Protein AF-Q2G4P0-F1 (afdb_monomer_lite)

Foldseek 3Di:
DDPVVVLVVVLCVLVCVLVVLVVVCVVDPDDPVCVVVSVVVNVVSVVVNVVSCCCVVPCVVVVVVVVVVVVPDDPDDPPDDDDDPPDD

Structure (mmCIF, N/CA/C/O backbone):
data_AF-Q2G4P0-F1
#
_entry.id   AF-Q2G4P0-F1
#
loop_
_atom_site.group_PDB
_atom_site.id
_atom_site.type_symbol
_atom_site.label_atom_id
_atom_site.label_alt_id
_atom_site.label_comp_id
_atom_site.label_asym_id
_atom_site.label_entity_id
_atom_site.label_seq_id
_atom_site.pdbx_PDB_ins_code
_atom_site.Cartn_x
_atom_site.Cartn_y
_atom_site.Cartn_z
_atom_site.occupancy
_atom_site.B_iso_or_equiv
_atom_site.auth_seq_id
_atom_site.auth_comp_id
_atom_site.auth_asy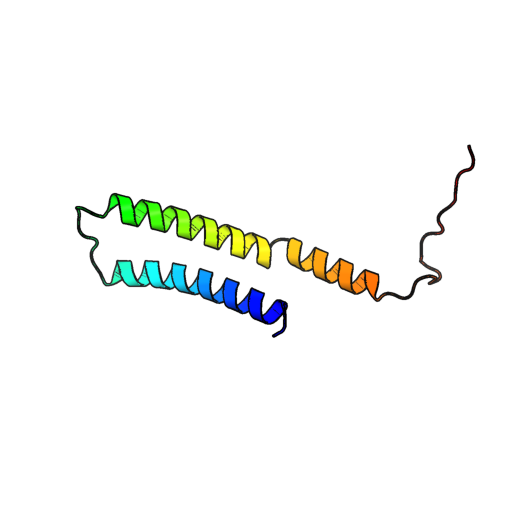m_id
_atom_site.auth_atom_id
_atom_site.pdbx_PDB_model_num
ATOM 1 N N . MET A 1 1 ? 9.004 -18.422 -12.720 1.00 53.91 1 MET A N 1
ATOM 2 C CA . MET A 1 1 ? 7.992 -17.410 -12.343 1.00 53.91 1 MET A CA 1
ATOM 3 C C . MET A 1 1 ? 8.535 -16.046 -12.741 1.00 53.91 1 MET A C 1
ATOM 5 O O . MET A 1 1 ? 9.607 -15.692 -12.265 1.00 53.91 1 MET A O 1
ATOM 9 N N . ASN A 1 2 ? 7.889 -15.339 -13.675 1.00 66.19 2 ASN A N 1
ATOM 10 C CA . ASN A 1 2 ? 8.415 -14.074 -14.203 1.00 66.19 2 ASN A CA 1
ATOM 11 C C . ASN A 1 2 ? 8.431 -12.997 -13.111 1.00 66.19 2 ASN A C 1
ATOM 13 O O . ASN A 1 2 ? 7.467 -12.857 -12.356 1.00 66.19 2 ASN A O 1
ATOM 17 N N . ARG A 1 3 ? 9.524 -12.228 -13.035 1.00 65.31 3 ARG A N 1
ATOM 18 C CA . ARG A 1 3 ? 9.741 -11.175 -12.024 1.00 65.31 3 ARG A CA 1
ATOM 19 C C . ARG A 1 3 ? 8.628 -10.114 -12.053 1.00 65.31 3 ARG A C 1
ATOM 21 O O . ARG A 1 3 ? 8.254 -9.589 -11.007 1.00 65.31 3 ARG A O 1
ATOM 28 N N . ASP A 1 4 ? 8.035 -9.893 -13.224 1.00 68.62 4 ASP A N 1
ATOM 29 C CA . ASP A 1 4 ? 6.914 -8.968 -13.433 1.00 68.62 4 ASP A CA 1
ATOM 30 C C . ASP A 1 4 ? 5.597 -9.507 -12.869 1.00 68.62 4 ASP A C 1
ATOM 32 O O . ASP A 1 4 ? 4.824 -8.762 -12.267 1.00 68.62 4 ASP A O 1
ATOM 36 N N . THR A 1 5 ? 5.372 -10.820 -12.974 1.00 67.50 5 THR A N 1
ATOM 37 C CA . THR A 1 5 ? 4.225 -11.495 -12.356 1.00 67.50 5 THR A CA 1
ATOM 38 C C . THR A 1 5 ? 4.324 -11.440 -10.835 1.00 67.50 5 THR A C 1
ATOM 40 O O . THR A 1 5 ? 3.341 -11.105 -10.187 1.00 67.50 5 THR A O 1
ATOM 43 N N . VAL A 1 6 ? 5.510 -11.679 -10.257 1.00 73.75 6 VAL A N 1
ATOM 44 C CA . VA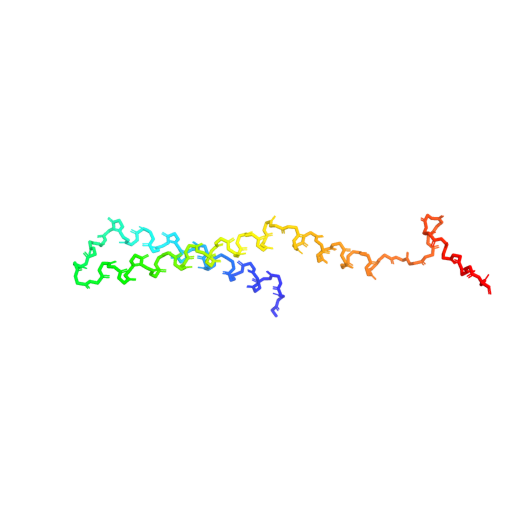L A 1 6 ? 5.729 -11.577 -8.799 1.00 73.75 6 VAL A CA 1
ATOM 45 C C . VAL A 1 6 ? 5.505 -10.147 -8.301 1.00 73.75 6 VAL A C 1
ATOM 47 O O . VAL A 1 6 ? 4.854 -9.947 -7.278 1.00 73.75 6 VAL A O 1
ATOM 50 N N . ARG A 1 7 ? 5.985 -9.140 -9.044 1.00 67.50 7 ARG A N 1
ATOM 51 C CA . ARG A 1 7 ? 5.772 -7.719 -8.721 1.00 67.50 7 ARG A CA 1
ATOM 52 C C . ARG A 1 7 ? 4.304 -7.315 -8.764 1.00 67.50 7 ARG A C 1
ATOM 54 O O . ARG A 1 7 ? 3.841 -6.657 -7.837 1.00 67.50 7 ARG A O 1
ATOM 61 N N . ASN A 1 8 ? 3.583 -7.685 -9.821 1.00 73.62 8 ASN A N 1
ATOM 62 C CA . ASN A 1 8 ? 2.164 -7.350 -9.949 1.00 73.62 8 ASN A CA 1
ATOM 63 C C . ASN A 1 8 ? 1.325 -8.076 -8.894 1.00 73.62 8 ASN A C 1
ATOM 65 O O . ASN A 1 8 ? 0.402 -7.481 -8.344 1.00 73.62 8 ASN A O 1
ATOM 69 N N . LEU A 1 9 ? 1.687 -9.321 -8.565 1.00 79.06 9 LEU A N 1
ATOM 70 C CA . LEU A 1 9 ? 1.043 -10.081 -7.500 1.00 79.06 9 LEU A CA 1
ATOM 71 C C . LEU A 1 9 ? 1.249 -9.401 -6.141 1.00 79.06 9 LEU A C 1
ATOM 73 O O . LEU A 1 9 ? 0.275 -9.158 -5.443 1.00 79.06 9 LEU A O 1
ATOM 77 N N . LEU A 1 10 ? 2.486 -9.021 -5.800 1.00 78.69 10 LEU A N 1
ATOM 78 C CA . LEU A 1 10 ? 2.796 -8.300 -4.560 1.00 78.69 10 LEU A CA 1
ATOM 79 C C . LEU A 1 10 ? 2.067 -6.956 -4.490 1.00 78.69 10 LEU A C 1
ATOM 81 O O . LEU A 1 10 ? 1.445 -6.650 -3.477 1.00 78.69 10 LEU A O 1
ATOM 85 N N . GLY A 1 11 ? 2.097 -6.176 -5.573 1.00 76.19 11 GLY A N 1
ATOM 86 C CA . GLY A 1 11 ? 1.401 -4.893 -5.633 1.00 76.19 11 GLY A CA 1
ATOM 87 C C . GLY A 1 11 ? -0.108 -5.034 -5.445 1.00 76.19 11 GLY A C 1
ATOM 88 O O . GLY A 1 11 ? -0.700 -4.312 -4.643 1.00 76.19 11 GLY A O 1
ATOM 89 N N . GLY A 1 12 ? -0.717 -6.007 -6.126 1.00 80.81 12 GLY A N 1
ATOM 90 C CA . GLY A 1 12 ? -2.134 -6.326 -5.973 1.00 80.81 12 GLY A CA 1
ATOM 91 C C . GLY A 1 12 ? -2.479 -6.827 -4.572 1.00 80.81 12 GLY A C 1
ATOM 92 O O . GLY A 1 12 ? -3.517 -6.457 -4.032 1.00 80.81 12 GLY A O 1
ATOM 93 N N . TRP A 1 13 ? -1.598 -7.610 -3.948 1.00 83.31 13 TRP A N 1
ATOM 94 C CA . TRP A 1 13 ? -1.815 -8.143 -2.603 1.00 83.31 13 TRP A CA 1
ATOM 95 C C . TRP A 1 13 ? -1.737 -7.056 -1.526 1.00 83.31 13 TRP A C 1
ATOM 97 O O . TRP A 1 13 ? -2.581 -7.031 -0.635 1.00 83.31 13 TRP A O 1
ATOM 107 N N . PHE A 1 14 ? -0.797 -6.112 -1.640 1.00 82.12 14 PHE A N 1
ATOM 108 C CA . PHE A 1 14 ? -0.704 -4.955 -0.738 1.00 82.12 14 PHE A CA 1
ATOM 109 C C . PHE A 1 14 ? -1.871 -3.977 -0.910 1.00 82.12 14 PHE A C 1
ATOM 111 O O . PHE A 1 14 ? -2.457 -3.532 0.073 1.00 82.12 14 PHE A O 1
ATOM 118 N N . ALA A 1 15 ? -2.257 -3.672 -2.151 1.00 79.19 15 ALA A N 1
ATOM 119 C CA . ALA A 1 15 ? -3.424 -2.829 -2.400 1.00 79.19 15 ALA A CA 1
ATOM 120 C C . ALA A 1 15 ? -4.716 -3.501 -1.897 1.00 79.19 15 ALA A C 1
ATOM 122 O O . ALA A 1 15 ? -5.544 -2.863 -1.246 1.00 79.19 15 ALA A O 1
ATOM 123 N N . GLY A 1 16 ? -4.862 -4.804 -2.150 1.00 85.88 16 GLY A N 1
ATOM 124 C CA . GLY A 1 16 ? -5.993 -5.601 -1.690 1.00 85.88 16 GLY A CA 1
ATOM 125 C C . GLY A 1 16 ? -6.061 -5.721 -0.168 1.00 85.88 16 GLY A C 1
ATOM 126 O O . GLY A 1 16 ? -7.150 -5.614 0.389 1.00 85.88 16 GLY A O 1
ATOM 127 N N . SER A 1 17 ? -4.927 -5.882 0.520 1.00 84.56 17 SER A N 1
ATOM 128 C CA . SER A 1 17 ? -4.896 -5.952 1.986 1.00 84.56 17 SER A CA 1
ATOM 129 C C . SER A 1 17 ? -5.257 -4.616 2.634 1.00 84.56 17 SER A C 1
ATOM 131 O O . SER A 1 17 ? -5.979 -4.608 3.628 1.00 84.56 17 SER A O 1
ATOM 133 N N . PHE A 1 18 ? -4.844 -3.489 2.045 1.00 83.44 18 PHE A N 1
ATOM 134 C CA . PHE A 1 18 ? -5.226 -2.162 2.524 1.00 83.44 18 PHE A CA 1
ATOM 135 C C . PHE A 1 18 ? -6.725 -1.895 2.349 1.00 83.44 18 PHE A C 1
ATOM 137 O O . PHE A 1 18 ? -7.404 -1.533 3.310 1.00 83.44 18 PHE A O 1
ATOM 144 N N . ILE A 1 19 ? -7.271 -2.146 1.155 1.00 87.00 19 ILE A N 1
ATOM 145 C CA . ILE A 1 19 ? -8.714 -2.004 0.896 1.00 87.00 19 ILE A CA 1
ATOM 146 C C . ILE A 1 19 ? -9.517 -2.969 1.780 1.00 87.00 19 ILE A C 1
ATOM 148 O O . ILE A 1 19 ? -10.528 -2.580 2.364 1.00 87.00 19 ILE A O 1
ATOM 152 N N . GLY A 1 20 ? -9.049 -4.210 1.928 1.00 89.56 20 GLY A N 1
ATOM 153 C CA . GLY A 1 20 ? -9.668 -5.216 2.788 1.00 89.56 20 GLY A CA 1
ATOM 154 C C . GLY A 1 20 ? -9.670 -4.816 4.262 1.00 89.56 20 GLY A C 1
ATOM 155 O O . GLY A 1 20 ? -10.685 -4.988 4.932 1.00 89.56 20 GLY A O 1
ATOM 156 N N . ALA A 1 21 ? -8.583 -4.222 4.762 1.00 85.69 21 ALA A N 1
ATOM 157 C CA . ALA A 1 21 ? -8.521 -3.704 6.126 1.00 85.69 21 ALA A CA 1
ATOM 158 C C . ALA A 1 21 ? -9.531 -2.565 6.345 1.00 85.69 21 ALA A C 1
ATOM 160 O O . ALA A 1 21 ? -10.245 -2.568 7.346 1.00 85.69 21 ALA A O 1
ATOM 161 N N . LEU A 1 22 ? -9.661 -1.634 5.393 1.00 86.50 22 LEU A N 1
ATOM 162 C CA . LEU A 1 22 ? -10.668 -0.567 5.462 1.00 86.50 22 LEU A CA 1
ATOM 163 C C . LEU A 1 22 ? -12.103 -1.119 5.436 1.00 86.50 22 LEU A C 1
ATOM 165 O O . LEU A 1 22 ? -12.948 -0.668 6.208 1.00 86.50 22 LEU A O 1
ATOM 169 N N . ALA A 1 23 ? -12.373 -2.117 4.590 1.00 88.31 23 ALA A N 1
ATOM 170 C CA . ALA A 1 23 ? -13.672 -2.787 4.538 1.00 88.31 23 ALA A CA 1
ATOM 171 C C . ALA A 1 23 ? -13.982 -3.545 5.841 1.00 88.31 23 ALA A C 1
ATOM 173 O O . ALA A 1 23 ? -15.107 -3.488 6.337 1.00 88.31 23 ALA A O 1
ATOM 174 N N . ALA A 1 24 ? -12.981 -4.201 6.436 1.00 87.94 24 ALA A N 1
ATOM 175 C CA . ALA A 1 24 ? -13.120 -4.881 7.719 1.00 87.94 24 ALA A CA 1
ATOM 176 C C . ALA A 1 24 ? -13.466 -3.900 8.848 1.00 87.94 24 ALA A C 1
ATOM 178 O O . ALA A 1 24 ? -14.349 -4.202 9.644 1.00 87.94 24 ALA A O 1
ATOM 179 N N . LEU A 1 25 ? -12.859 -2.706 8.881 1.00 85.81 25 LEU A N 1
ATOM 180 C CA . LEU A 1 25 ? -13.219 -1.658 9.848 1.00 85.81 25 LEU A CA 1
ATOM 181 C C . LEU A 1 25 ? -14.666 -1.163 9.704 1.00 85.81 25 LEU A C 1
ATOM 183 O O . LEU A 1 25 ? -15.250 -0.706 10.682 1.00 85.81 25 LEU A O 1
ATOM 187 N N . TYR A 1 26 ? -15.241 -1.238 8.503 1.00 84.12 26 TYR A N 1
ATOM 188 C CA . TYR A 1 26 ? -16.640 -0.871 8.267 1.00 84.12 26 TYR A CA 1
ATOM 189 C C . TYR A 1 26 ? -17.626 -1.891 8.853 1.00 84.12 26 TYR A C 1
ATOM 191 O O . TYR A 1 26 ? -18.754 -1.538 9.191 1.00 84.12 26 TYR A O 1
ATOM 199 N N . LEU A 1 27 ? -17.207 -3.154 8.961 1.00 87.69 27 LEU A N 1
ATOM 200 C CA . LEU A 1 27 ? -18.031 -4.277 9.419 1.00 87.69 27 LEU A CA 1
ATOM 201 C C . LEU A 1 27 ? -17.781 -4.628 10.893 1.00 87.69 27 LEU A C 1
ATOM 203 O O . LEU A 1 27 ? -18.680 -5.130 11.565 1.00 87.69 27 LEU A O 1
ATOM 207 N N . LEU A 1 28 ? -16.566 -4.383 11.394 1.00 86.25 28 LEU A N 1
ATOM 208 C CA . LEU A 1 28 ? -16.120 -4.752 12.735 1.00 86.25 28 LEU A CA 1
ATOM 209 C C . LEU A 1 28 ? -15.766 -3.502 13.555 1.00 86.25 28 LEU A C 1
ATOM 211 O O . LEU A 1 28 ? -14.781 -2.825 13.247 1.00 86.25 28 LEU A O 1
ATOM 215 N N . PRO A 1 29 ? -16.512 -3.207 14.635 1.00 81.75 29 PRO A N 1
ATOM 216 C CA . PRO A 1 29 ? -16.162 -2.119 15.534 1.00 81.75 29 PRO A CA 1
ATOM 217 C C . PRO A 1 29 ? -14.840 -2.423 16.243 1.00 81.75 29 PRO A C 1
ATOM 219 O O . PRO A 1 29 ? -14.614 -3.527 16.739 1.00 81.75 29 PRO A O 1
ATOM 222 N N . ILE A 1 30 ? -13.962 -1.423 16.313 1.00 80.44 30 ILE A N 1
ATOM 223 C CA . ILE A 1 30 ? -12.657 -1.572 16.953 1.00 80.44 30 ILE A CA 1
ATOM 224 C C . ILE A 1 30 ? -12.814 -1.519 18.483 1.00 80.44 30 ILE A C 1
ATOM 226 O O . ILE A 1 30 ? -13.327 -0.519 18.996 1.00 80.44 30 ILE A O 1
ATOM 230 N N . PRO A 1 31 ? -12.334 -2.532 19.233 1.00 83.12 31 PRO A N 1
ATOM 231 C CA . PRO A 1 31 ? -12.316 -2.488 20.690 1.00 83.12 31 PRO A CA 1
ATOM 232 C C . PRO A 1 31 ? -11.522 -1.272 21.200 1.00 83.12 31 PRO A C 1
ATOM 234 O O . PRO A 1 31 ? -10.403 -1.049 20.726 1.00 83.12 31 PRO A O 1
ATOM 237 N N . PRO A 1 32 ? -12.027 -0.516 22.196 1.00 84.19 32 PRO A N 1
ATOM 238 C CA . PRO A 1 32 ? -11.371 0.701 22.681 1.00 84.19 32 PRO A CA 1
ATOM 239 C C . PRO A 1 32 ? -9.928 0.473 23.139 1.00 84.19 32 PRO A C 1
ATOM 241 O O . PRO A 1 32 ? -9.067 1.303 22.874 1.00 84.19 32 PRO A O 1
ATOM 244 N N . ALA A 1 33 ? -9.657 -0.682 23.755 1.00 89.69 33 ALA A N 1
ATOM 245 C CA . ALA A 1 33 ? -8.335 -1.056 24.254 1.00 89.69 33 ALA A CA 1
ATOM 246 C C . ALA A 1 33 ? -7.258 -1.124 23.157 1.00 89.69 33 ALA A C 1
ATOM 248 O O . ALA A 1 33 ? -6.090 -0.866 23.427 1.00 89.69 33 ALA A O 1
ATOM 249 N N . ASN A 1 34 ? -7.647 -1.441 21.918 1.00 86.56 34 ASN A N 1
ATOM 250 C CA . ASN A 1 34 ? -6.708 -1.701 20.824 1.00 86.56 34 ASN A CA 1
ATOM 251 C C . ASN A 1 34 ? -6.789 -0.632 19.726 1.00 86.56 34 ASN A C 1
ATOM 253 O O . ASN A 1 34 ? -6.129 -0.758 18.694 1.00 86.56 34 ASN A O 1
ATOM 257 N N . LYS A 1 35 ? -7.611 0.407 19.923 1.00 86.81 35 LYS A N 1
ATOM 258 C CA . LYS A 1 35 ? -7.914 1.411 18.901 1.00 86.81 35 LYS A CA 1
ATOM 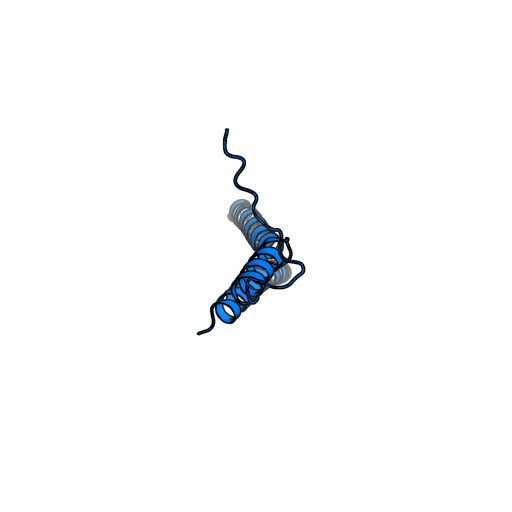259 C C . LYS A 1 35 ? -6.662 2.122 18.403 1.00 86.81 35 LYS A C 1
ATOM 261 O O . LYS A 1 35 ? -6.436 2.155 17.197 1.00 86.81 35 LYS A O 1
ATOM 266 N N . ASP A 1 36 ? -5.836 2.627 19.311 1.00 90.31 36 ASP A N 1
ATOM 267 C CA . ASP A 1 36 ? -4.638 3.386 18.939 1.00 90.31 36 ASP A CA 1
ATOM 268 C C . ASP A 1 36 ? -3.614 2.512 18.212 1.00 90.31 36 ASP A C 1
ATOM 270 O O . ASP A 1 36 ? -3.025 2.937 17.220 1.00 90.31 36 ASP A O 1
ATOM 274 N N . LEU A 1 37 ? -3.471 1.254 18.638 1.00 90.31 37 LEU A N 1
ATOM 275 C CA . LEU A 1 37 ? -2.600 0.281 17.982 1.00 90.31 37 LEU A CA 1
ATOM 276 C C . LEU A 1 37 ? -3.076 -0.022 16.554 1.00 90.31 37 LEU A C 1
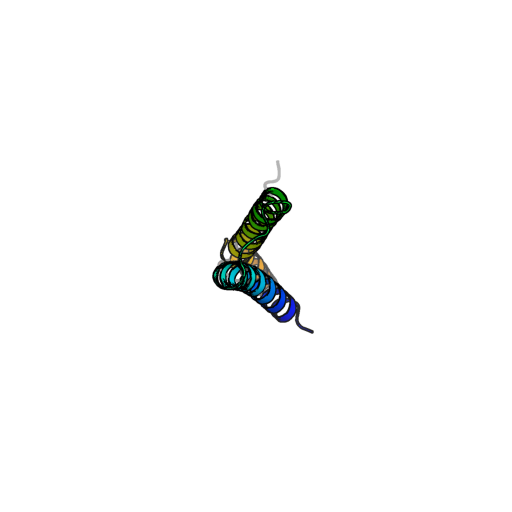ATOM 278 O O . LEU A 1 37 ? -2.280 0.021 15.618 1.00 90.31 37 LEU A O 1
ATOM 282 N N . ILE A 1 38 ? -4.375 -0.267 16.362 1.00 88.12 38 ILE A N 1
ATOM 283 C CA . ILE A 1 38 ? -4.951 -0.542 15.037 1.00 88.12 38 ILE A CA 1
ATOM 284 C C . ILE A 1 38 ? -4.830 0.680 14.118 1.00 88.12 38 ILE A C 1
ATOM 286 O O . ILE A 1 38 ? -4.460 0.533 12.953 1.00 88.12 38 ILE A O 1
ATOM 290 N N . VAL A 1 39 ? -5.087 1.887 14.630 1.00 89.00 39 VAL A N 1
ATOM 291 C CA . VAL A 1 39 ? -4.943 3.138 13.866 1.00 89.00 39 VAL A CA 1
ATOM 292 C C . VAL A 1 39 ? -3.485 3.373 13.465 1.00 89.00 39 VAL A C 1
ATOM 294 O O . VAL A 1 39 ? -3.217 3.721 12.314 1.00 89.00 39 VAL A O 1
ATOM 297 N N . PHE A 1 40 ? -2.535 3.128 14.370 1.00 91.81 40 PHE A N 1
ATOM 298 C CA . PHE A 1 40 ? -1.106 3.230 14.075 1.00 91.81 40 PHE A CA 1
ATOM 299 C C . PHE A 1 40 ? -0.685 2.248 12.971 1.00 91.81 40 PHE A C 1
ATOM 301 O O . PHE A 1 40 ? -0.061 2.654 11.988 1.00 91.81 40 PHE A O 1
ATOM 308 N N . MET A 1 41 ? -1.100 0.982 13.077 1.00 89.06 41 MET A N 1
ATOM 309 C CA . MET A 1 41 ? -0.794 -0.050 12.079 1.00 89.06 41 MET A CA 1
ATOM 310 C C . MET A 1 41 ? -1.426 0.246 10.713 1.00 89.06 41 MET A C 1
ATOM 312 O O . MET A 1 41 ? -0.774 0.060 9.685 1.00 89.06 41 MET A O 1
ATOM 316 N N . LEU A 1 42 ? -2.659 0.762 10.678 1.00 89.06 42 LEU A N 1
ATOM 317 C CA . LEU A 1 42 ? -3.292 1.244 9.443 1.00 89.06 42 LEU A CA 1
ATOM 318 C C . LEU A 1 42 ? -2.510 2.401 8.818 1.00 89.06 42 LEU A C 1
ATOM 320 O O . LEU A 1 42 ? -2.338 2.436 7.598 1.00 89.06 42 LEU A O 1
ATOM 324 N N . GLY A 1 43 ? -1.997 3.313 9.647 1.00 89.19 43 GLY A N 1
ATOM 325 C CA . GLY A 1 43 ? -1.093 4.378 9.222 1.00 89.19 43 GLY A CA 1
ATOM 326 C C . GLY A 1 43 ? 0.129 3.826 8.487 1.00 89.19 43 GLY A C 1
ATOM 327 O O . GLY A 1 43 ? 0.388 4.220 7.348 1.00 89.19 43 GLY A O 1
ATOM 328 N N . GLN A 1 44 ? 0.833 2.853 9.076 1.00 90.88 44 GLN A N 1
ATOM 329 C CA . GLN A 1 44 ? 1.956 2.187 8.400 1.00 90.88 44 GLN A CA 1
ATOM 330 C C . GLN A 1 44 ? 1.534 1.481 7.109 1.00 90.88 44 GLN A C 1
ATOM 332 O O . GLN A 1 44 ? 2.215 1.614 6.091 1.00 90.88 44 GLN A O 1
ATOM 337 N N . LEU A 1 45 ? 0.415 0.750 7.129 1.00 87.19 45 LEU A N 1
ATOM 338 C CA . LEU A 1 45 ? -0.091 0.018 5.965 1.00 87.19 45 LEU A CA 1
ATOM 339 C C . LEU A 1 45 ? -0.385 0.965 4.788 1.00 87.19 45 LEU A C 1
ATOM 341 O O . LEU A 1 45 ? -0.071 0.648 3.636 1.00 87.19 45 LEU A O 1
ATOM 345 N N . SER A 1 46 ? -0.921 2.154 5.082 1.00 87.56 46 SER A N 1
ATOM 346 C CA . SER A 1 46 ? -1.156 3.210 4.092 1.00 87.56 46 SER A CA 1
ATOM 347 C C . SER A 1 46 ? 0.152 3.717 3.475 1.00 87.56 46 SER A C 1
ATOM 349 O O . SER A 1 46 ? 0.250 3.833 2.253 1.00 87.56 46 SER A O 1
ATOM 351 N N . GLY A 1 47 ? 1.193 3.915 4.293 1.00 87.38 47 GLY A N 1
ATOM 352 C CA . GLY A 1 47 ? 2.520 4.331 3.838 1.00 87.38 47 GLY A CA 1
ATOM 353 C C . GLY A 1 47 ? 3.185 3.292 2.934 1.00 87.38 47 GLY A C 1
ATOM 354 O O . GLY A 1 47 ? 3.683 3.637 1.862 1.00 87.38 47 GLY A O 1
ATOM 355 N N . PHE A 1 48 ? 3.127 2.010 3.309 1.00 84.19 48 PHE A N 1
ATOM 356 C CA . PHE A 1 48 ? 3.644 0.921 2.473 1.00 84.19 48 PHE A CA 1
ATOM 357 C C . PHE A 1 48 ? 2.900 0.816 1.141 1.00 84.19 48 PHE A C 1
ATOM 359 O O . PHE A 1 48 ? 3.531 0.689 0.092 1.00 84.19 48 PHE A O 1
ATOM 366 N N . THR A 1 49 ? 1.572 0.927 1.160 1.00 83.00 49 THR A N 1
ATOM 367 C CA . THR A 1 49 ? 0.759 0.905 -0.065 1.00 83.00 49 THR A CA 1
ATOM 368 C C . THR A 1 49 ? 1.093 2.098 -0.960 1.00 83.00 49 THR A C 1
ATOM 370 O O . THR A 1 49 ? 1.301 1.924 -2.159 1.00 83.00 49 THR A O 1
ATOM 373 N N . GLY A 1 50 ? 1.238 3.293 -0.381 1.00 83.75 50 GLY A N 1
ATOM 374 C CA . GLY A 1 50 ? 1.677 4.491 -1.093 1.00 83.75 50 GLY A CA 1
ATOM 375 C C . GLY A 1 50 ? 3.053 4.322 -1.740 1.00 83.75 50 GLY A C 1
ATOM 376 O O . GLY A 1 50 ? 3.216 4.667 -2.906 1.00 83.75 50 GLY A O 1
ATOM 377 N N . ALA A 1 51 ? 4.016 3.717 -1.039 1.00 82.50 51 ALA A N 1
ATOM 378 C CA . ALA A 1 51 ? 5.339 3.417 -1.588 1.00 82.50 51 ALA A CA 1
ATOM 379 C C . ALA A 1 51 ? 5.278 2.404 -2.746 1.00 82.50 51 ALA A C 1
ATOM 381 O O . ALA A 1 51 ? 5.946 2.585 -3.763 1.00 82.50 51 ALA A O 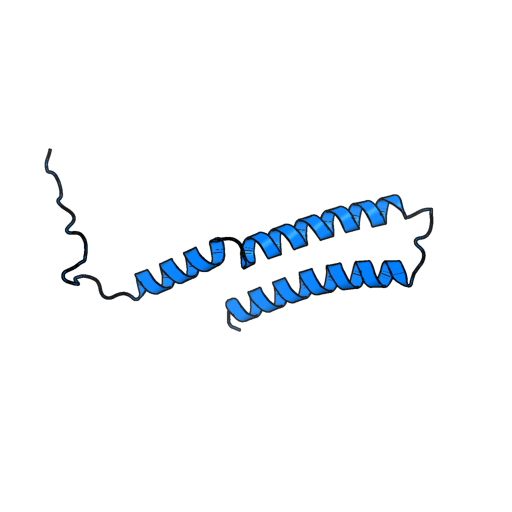1
ATOM 382 N N . VAL A 1 52 ? 4.444 1.367 -2.634 1.00 79.00 52 VAL A N 1
ATOM 383 C CA . VAL A 1 52 ? 4.220 0.382 -3.706 1.00 79.00 52 VAL A CA 1
ATOM 384 C C . VAL A 1 52 ? 3.579 1.035 -4.932 1.00 79.00 52 VAL A C 1
ATOM 386 O O . VAL A 1 52 ? 4.029 0.799 -6.055 1.00 79.00 52 VAL A O 1
ATOM 389 N N . VAL A 1 53 ? 2.568 1.885 -4.736 1.00 77.94 53 VAL A N 1
ATOM 390 C CA . VAL A 1 53 ? 1.916 2.649 -5.812 1.00 77.94 53 VAL A CA 1
ATOM 391 C C . VAL A 1 53 ? 2.914 3.613 -6.451 1.00 77.94 53 VAL A C 1
ATOM 393 O O . VAL A 1 53 ? 3.065 3.609 -7.669 1.00 77.94 53 VAL A O 1
ATOM 396 N N . ALA A 1 54 ? 3.665 4.372 -5.655 1.00 77.44 54 ALA A N 1
ATOM 397 C CA . ALA A 1 54 ? 4.701 5.277 -6.142 1.00 77.44 54 ALA A CA 1
ATOM 398 C C . ALA A 1 54 ? 5.822 4.537 -6.884 1.00 77.44 54 ALA A C 1
ATOM 400 O O . ALA A 1 54 ? 6.366 5.057 -7.847 1.00 77.44 54 ALA A O 1
ATOM 401 N N . PHE A 1 55 ? 6.158 3.308 -6.504 1.00 71.19 55 PHE A N 1
ATOM 402 C CA . PHE A 1 55 ? 7.152 2.512 -7.221 1.00 71.19 55 PHE A CA 1
ATOM 403 C C . PHE A 1 55 ? 6.609 1.912 -8.529 1.00 71.19 55 PHE A C 1
ATOM 405 O O . PHE A 1 55 ? 7.346 1.788 -9.510 1.00 71.19 55 PHE A O 1
ATOM 412 N N . ASN A 1 56 ? 5.331 1.519 -8.561 1.00 68.94 56 ASN A N 1
ATOM 413 C CA . ASN A 1 56 ? 4.719 0.893 -9.738 1.00 68.94 56 ASN A CA 1
ATOM 414 C C . ASN A 1 56 ? 4.284 1.926 -10.792 1.00 68.94 56 ASN A C 1
ATOM 416 O O . ASN A 1 56 ? 4.495 1.704 -11.984 1.00 68.94 56 ASN A O 1
ATOM 420 N N . PHE A 1 57 ? 3.723 3.054 -10.346 1.00 68.38 57 PHE A N 1
ATOM 421 C CA . PHE A 1 57 ? 3.233 4.148 -11.192 1.00 68.38 57 PHE A CA 1
ATOM 422 C C . PHE A 1 57 ? 4.195 5.334 -11.281 1.00 68.38 57 PHE A C 1
ATOM 424 O O . PHE A 1 57 ? 4.122 6.113 -12.229 1.00 68.38 57 PHE A O 1
ATOM 431 N N . GLY A 1 58 ? 5.115 5.479 -10.328 1.00 61.53 58 GLY A N 1
ATOM 432 C CA . GLY A 1 58 ? 6.235 6.398 -10.474 1.00 61.53 58 GLY A CA 1
ATOM 433 C C . GLY A 1 58 ? 7.252 5.847 -11.464 1.00 61.53 58 GLY A C 1
ATOM 434 O O . GLY A 1 58 ? 7.351 4.648 -11.730 1.00 61.53 58 GLY A O 1
ATOM 435 N N . THR A 1 59 ? 8.022 6.763 -12.031 1.00 54.38 59 THR A N 1
ATOM 436 C CA . THR A 1 59 ? 8.902 6.599 -13.198 1.00 54.38 59 THR A CA 1
ATOM 437 C C . THR A 1 59 ? 9.930 5.455 -13.120 1.00 54.38 59 THR A C 1
ATOM 439 O O . THR A 1 59 ? 10.558 5.144 -14.131 1.00 54.38 59 THR A O 1
ATOM 442 N N . SER A 1 60 ? 10.076 4.778 -11.975 1.00 57.47 60 SER A N 1
ATOM 443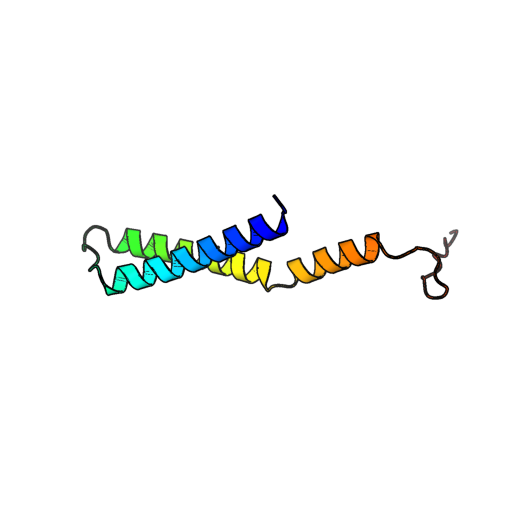 C CA . SER A 1 60 ? 10.938 3.602 -11.782 1.00 57.47 60 SER A CA 1
ATOM 444 C C . SER A 1 60 ? 10.638 2.455 -12.751 1.00 57.47 60 SER A C 1
ATOM 446 O O . SER A 1 60 ? 11.571 1.841 -13.269 1.00 57.47 60 SER A O 1
ATOM 448 N N . LYS A 1 61 ? 9.362 2.181 -13.065 1.00 53.59 61 LYS A N 1
ATOM 449 C CA . LYS A 1 61 ? 9.011 1.151 -14.060 1.00 53.59 61 LYS A CA 1
ATOM 450 C C . LYS A 1 61 ? 9.409 1.570 -15.477 1.00 53.59 61 LYS A C 1
ATOM 452 O O . LYS A 1 61 ? 10.090 0.821 -16.166 1.00 53.59 61 LYS A O 1
ATOM 457 N N . GLY A 1 62 ? 9.068 2.800 -15.862 1.00 58.69 62 GLY A N 1
ATOM 458 C CA . GLY A 1 62 ? 9.420 3.339 -17.176 1.00 58.69 62 GLY A CA 1
ATOM 459 C C . GLY A 1 62 ? 10.930 3.435 -17.402 1.00 58.69 62 GLY A C 1
ATOM 460 O O . GLY A 1 62 ? 11.380 3.275 -18.530 1.00 58.69 62 GLY A O 1
ATOM 461 N N . SER A 1 63 ? 11.722 3.662 -16.349 1.00 56.81 63 SER A N 1
ATOM 462 C CA . SER A 1 63 ? 13.185 3.681 -16.447 1.00 56.81 63 SER A CA 1
ATOM 463 C C . SER A 1 63 ? 13.764 2.279 -16.659 1.00 56.81 63 SER A C 1
ATOM 465 O O . SER A 1 63 ? 14.548 2.086 -17.580 1.00 56.81 63 SER A O 1
ATOM 467 N N . ALA A 1 64 ? 13.319 1.281 -15.884 1.00 60.84 64 ALA A N 1
ATOM 468 C CA . ALA A 1 64 ? 13.763 -0.106 -16.051 1.00 60.84 64 ALA A CA 1
ATOM 469 C C . ALA A 1 64 ? 13.397 -0.678 -17.434 1.00 60.84 64 ALA A C 1
ATOM 471 O O . ALA A 1 64 ? 14.225 -1.342 -18.060 1.00 60.84 64 ALA A O 1
ATOM 472 N N . ASP A 1 65 ? 12.201 -0.358 -17.938 1.00 63.53 65 ASP A N 1
ATOM 473 C CA . ASP A 1 65 ? 11.763 -0.759 -19.279 1.00 63.53 65 ASP A CA 1
ATOM 474 C C . ASP A 1 65 ? 12.598 -0.064 -20.366 1.00 63.53 65 ASP A C 1
ATOM 476 O O . ASP A 1 65 ? 13.028 -0.707 -21.325 1.00 63.53 65 ASP A O 1
ATOM 480 N N . LYS A 1 66 ? 12.924 1.226 -20.191 1.00 63.84 66 LYS A N 1
ATOM 481 C CA . LYS A 1 66 ? 13.840 1.942 -21.093 1.00 63.84 66 LYS A CA 1
ATOM 482 C C . LYS A 1 66 ? 15.240 1.339 -21.074 1.00 63.84 66 LYS A C 1
ATOM 484 O O . LYS A 1 66 ? 15.812 1.156 -22.141 1.00 63.84 66 LYS A O 1
ATOM 489 N N . THR A 1 67 ? 15.791 0.992 -19.912 1.00 71.50 67 THR A N 1
ATOM 490 C CA . THR A 1 67 ? 17.109 0.343 -19.826 1.00 71.50 67 THR A CA 1
ATOM 491 C C . THR A 1 67 ? 17.108 -1.014 -20.530 1.00 71.50 67 THR A C 1
ATOM 493 O O . THR A 1 67 ? 18.047 -1.309 -21.262 1.00 71.50 67 THR A O 1
ATOM 496 N N . ALA A 1 68 ? 16.044 -1.811 -20.388 1.00 68.19 68 ALA A N 1
ATOM 497 C CA . ALA A 1 68 ? 15.907 -3.086 -21.095 1.00 68.19 68 ALA A CA 1
ATOM 498 C C . ALA A 1 68 ? 15.761 -2.910 -22.620 1.00 68.19 68 ALA A C 1
ATOM 500 O O . ALA A 1 68 ? 16.332 -3.682 -23.391 1.00 68.19 68 ALA A O 1
ATOM 501 N N . MET A 1 69 ? 15.041 -1.876 -23.067 1.00 69.50 69 MET A N 1
ATOM 502 C CA . MET A 1 69 ? 14.924 -1.522 -24.487 1.00 69.50 69 MET A CA 1
ATOM 503 C C . MET A 1 69 ? 16.243 -1.008 -25.073 1.00 69.50 69 MET A C 1
ATOM 505 O O . MET A 1 69 ? 16.592 -1.367 -26.194 1.00 69.50 69 MET A O 1
ATOM 509 N N . LEU A 1 70 ? 16.990 -0.195 -24.322 1.00 69.94 70 LEU A N 1
ATOM 510 C CA . LEU A 1 70 ? 18.302 0.310 -24.728 1.00 69.94 70 LEU A CA 1
ATOM 511 C C . LEU A 1 70 ? 19.356 -0.804 -24.756 1.00 69.94 70 LEU A C 1
ATOM 513 O O . LEU A 1 70 ? 20.186 -0.814 -25.655 1.00 69.94 70 LEU A O 1
ATOM 517 N N . ALA A 1 71 ? 19.292 -1.769 -23.835 1.00 73.94 71 ALA A N 1
ATOM 518 C CA . ALA A 1 71 ? 20.198 -2.918 -23.815 1.00 73.94 71 ALA A CA 1
ATOM 519 C C . ALA A 1 71 ? 20.017 -3.855 -25.025 1.00 73.94 71 ALA A C 1
ATOM 521 O O . ALA A 1 71 ? 20.976 -4.485 -25.455 1.00 73.94 71 ALA A O 1
ATOM 522 N N . ASN A 1 72 ? 18.804 -3.931 -25.583 1.00 67.50 72 ASN A N 1
ATOM 523 C CA . ASN A 1 72 ? 18.495 -4.728 -26.777 1.00 67.50 72 ASN A CA 1
ATOM 524 C C . ASN A 1 72 ? 18.510 -3.914 -28.082 1.00 67.50 72 ASN A C 1
ATOM 526 O O . ASN A 1 72 ? 18.225 -4.462 -29.150 1.00 67.50 72 ASN A O 1
ATOM 530 N N . ARG A 1 73 ? 18.819 -2.613 -28.029 1.00 72.56 73 ARG A N 1
ATOM 531 C CA . ARG A 1 73 ? 18.960 -1.790 -29.231 1.00 72.56 73 ARG A CA 1
ATOM 532 C C . ARG A 1 73 ? 20.309 -2.109 -29.896 1.00 72.56 73 ARG A C 1
ATOM 534 O O . ARG A 1 73 ? 21.327 -2.074 -29.209 1.00 72.56 73 ARG A O 1
ATOM 541 N N . PRO A 1 74 ? 20.355 -2.383 -31.212 1.00 67.44 74 PRO A N 1
ATOM 542 C CA . PRO A 1 74 ? 21.620 -2.563 -31.918 1.00 67.44 74 PRO A CA 1
ATOM 543 C C . PRO A 1 74 ? 22.459 -1.279 -31.841 1.00 67.44 74 PRO A C 1
ATOM 545 O O . PRO A 1 74 ? 21.970 -0.200 -32.176 1.00 67.44 74 PRO A O 1
ATOM 548 N N . ALA A 1 75 ? 23.704 -1.407 -31.379 1.00 67.94 75 ALA A N 1
ATOM 549 C CA . ALA A 1 75 ? 24.675 -0.318 -31.333 1.00 67.94 75 ALA A CA 1
ATOM 550 C C . ALA A 1 75 ? 25.305 -0.096 -32.718 1.00 67.94 75 ALA A C 1
ATOM 552 O O . ALA A 1 75 ? 25.590 -1.063 -33.427 1.00 67.94 75 ALA A O 1
ATOM 553 N N . GLY A 1 76 ? 25.535 1.163 -33.097 1.00 66.44 76 GLY A N 1
ATOM 554 C CA . GLY A 1 76 ? 26.141 1.541 -34.379 1.00 66.44 76 GLY A CA 1
ATOM 555 C C . GLY A 1 76 ? 25.134 1.984 -35.444 1.00 66.44 76 GLY A C 1
ATOM 556 O O . GLY A 1 76 ? 25.427 1.924 -36.638 1.00 66.44 76 GLY A O 1
ATOM 557 N N . THR A 1 77 ? 23.938 2.419 -35.042 1.00 73.00 77 THR A N 1
ATOM 558 C CA . THR A 1 77 ? 23.002 3.065 -35.970 1.00 73.00 77 THR A CA 1
ATOM 559 C C . THR A 1 77 ? 23.505 4.463 -36.359 1.00 73.00 77 THR A C 1
ATOM 561 O O . THR A 1 77 ? 24.165 5.112 -35.551 1.00 73.00 77 THR A O 1
ATOM 564 N N . PRO A 1 78 ? 23.174 4.986 -37.558 1.00 72.94 78 PRO A N 1
ATOM 565 C CA . PRO A 1 78 ? 23.662 6.292 -38.032 1.00 72.94 78 PRO A CA 1
ATOM 566 C C . PRO A 1 78 ? 23.311 7.494 -37.139 1.00 72.94 78 PRO A C 1
ATOM 568 O O . PRO A 1 78 ? 23.844 8.581 -37.329 1.00 72.94 78 PRO A O 1
ATOM 571 N N . ILE A 1 79 ? 22.381 7.307 -36.200 1.00 71.31 79 ILE A N 1
ATOM 572 C CA . ILE A 1 79 ? 21.921 8.310 -35.235 1.00 71.31 79 ILE A CA 1
ATOM 573 C C . ILE A 1 79 ? 22.572 8.157 -33.853 1.00 71.31 79 ILE A C 1
ATOM 575 O O . ILE A 1 79 ? 22.245 8.923 -32.945 1.00 71.31 79 ILE A O 1
ATOM 579 N N . ASP A 1 80 ? 23.429 7.154 -33.657 1.00 74.69 80 ASP A N 1
ATOM 580 C CA . ASP A 1 80 ? 24.107 6.961 -32.382 1.00 74.69 80 ASP A CA 1
ATOM 581 C C . ASP A 1 80 ? 25.196 8.035 -32.204 1.00 74.69 80 ASP A C 1
ATOM 583 O O . ASP A 1 80 ? 25.931 8.337 -33.148 1.00 74.69 80 ASP A O 1
ATOM 587 N N . PRO A 1 81 ? 25.301 8.648 -31.011 1.00 74.56 81 PRO A N 1
ATOM 588 C CA . PRO A 1 81 ? 26.298 9.676 -30.755 1.00 74.56 81 PRO A CA 1
ATOM 589 C C . PRO A 1 81 ? 27.710 9.086 -30.860 1.00 74.56 81 PRO A C 1
ATOM 591 O O . PRO A 1 81 ? 28.030 8.094 -30.208 1.00 74.56 81 PRO A O 1
ATOM 594 N N . VAL A 1 82 ? 28.560 9.713 -31.676 1.00 74.75 82 VAL A N 1
ATOM 595 C CA . VAL A 1 82 ? 29.983 9.371 -31.777 1.00 74.75 82 VAL A CA 1
ATOM 596 C C . VAL A 1 82 ? 30.694 9.952 -30.560 1.00 74.75 82 VAL A C 1
ATOM 598 O O . VAL A 1 82 ? 30.795 11.171 -30.418 1.00 74.75 82 VAL A O 1
ATOM 601 N N . SER A 1 83 ? 31.179 9.084 -29.673 1.00 75.06 83 SER A N 1
ATOM 602 C CA . SER A 1 83 ? 32.056 9.490 -28.577 1.00 75.06 83 SER A CA 1
ATOM 603 C C . SER A 1 83 ? 33.372 10.002 -29.162 1.00 75.06 83 SER A C 1
ATOM 605 O O . SER A 1 83 ? 34.158 9.222 -29.695 1.00 75.06 83 SER A O 1
ATOM 607 N N . VAL A 1 84 ? 33.600 11.312 -29.093 1.00 74.50 84 VAL A N 1
ATOM 608 C CA . VAL A 1 84 ? 34.901 11.912 -29.397 1.00 74.50 84 VAL A CA 1
ATOM 609 C C . VAL A 1 84 ? 35.736 11.903 -28.122 1.00 74.50 84 VAL A C 1
ATOM 611 O O . VAL A 1 84 ? 35.435 12.620 -27.169 1.00 74.50 84 VAL A O 1
ATOM 614 N N . GLU A 1 85 ? 36.757 11.051 -28.080 1.00 75.94 85 GLU A N 1
ATOM 615 C CA . GLU A 1 85 ? 37.791 11.128 -27.050 1.00 75.94 85 GLU A CA 1
ATOM 616 C C . GLU A 1 85 ? 38.558 12.433 -27.301 1.00 75.94 85 GLU A C 1
ATOM 618 O O . GLU A 1 85 ? 39.266 12.570 -28.300 1.00 75.94 85 GLU A O 1
ATOM 623 N N . VAL A 1 86 ? 38.338 13.443 -26.460 1.00 70.56 86 VAL A N 1
ATOM 624 C CA . VAL A 1 86 ? 39.107 14.687 -26.536 1.00 70.56 86 VAL A CA 1
ATOM 625 C C . VAL A 1 86 ? 40.425 14.416 -25.825 1.00 70.56 86 VAL A C 1
ATOM 627 O O . VAL A 1 86 ? 40.502 14.488 -24.601 1.00 70.56 86 VAL A O 1
ATOM 630 N N . GLU A 1 87 ? 41.433 14.027 -26.602 1.00 68.31 87 GLU A N 1
ATOM 631 C CA . GLU A 1 87 ? 42.816 13.926 -26.138 1.00 68.31 87 GLU A CA 1
ATOM 632 C C . GLU A 1 87 ? 43.261 15.327 -25.681 1.00 68.31 87 GLU A C 1
ATOM 634 O O . GLU A 1 87 ? 43.184 16.290 -26.451 1.00 68.31 87 GLU A O 1
ATOM 639 N N . ALA A 1 88 ? 43.595 15.450 -24.395 1.00 66.62 88 ALA A N 1
ATOM 640 C CA . ALA A 1 88 ? 43.971 16.700 -23.735 1.00 66.62 88 ALA A CA 1
ATOM 641 C C . ALA A 1 88 ? 45.483 16.936 -23.779 1.00 66.62 88 ALA A C 1
ATOM 643 O O . ALA A 1 88 ? 46.232 15.944 -23.623 1.00 66.62 88 ALA A O 1
#

pLDDT: mean 76.76, std 10.06, range [53.59, 91.81]

Organism: Novosphingobium aromaticivorans (strain ATCC 700278 / DSM 12444 / CCUG 56034 / CIP 105152 / NBRC 16084 / F199) (NCBI:txid279238)

Secondary structure (DSSP, 8-state):
--HHHHHHHHHHHHHHHHHHHHHHHHHSPPPGGGHHHHHHHHHHHHHHHHHHHHHHHSTHHHHHHHHHHHHTSPS--TTS--------

Sequence (88 aa):
MNRDTVRNLLGGWFAGSFIGALAALYLLPIPPANKDLIVFMLGQLSGFTGAVVAFNFGTSKGSADKTAMLANRPAGTPIDPVSVEVEA

Radius of gyration: 22.68 Å; chains: 1; bounding box: 62×34×62 Å